Protein AF-A0A2J8SEE6-F1 (afdb_monomer_lite)

Radius of gyration: 43.08 Å; chains: 1; bounding box: 83×32×128 Å

Organism: Pongo abelii (NCBI:txid9601)

Sequence (94 aa):
LTIDPIRQEDAGEYQCEVSNPVSSNRSDPLKLTVKYDNTLGILIGVLVGNLLVAALVCFLLLRKAGRASDQSDFREQQPSASTPGHGPSDSSIS

Secondary structure (DSSP, 8-state):
---SS--GGG-EEE--EEE-SS-EEEPPPEEE-----THHHHHHHHHHHHHHHHHHHHHHHHHHHHHHHTTSSSSS------------------

InterPro domains:
  IPR007110 Immunoglobulin-like domain [PS50835] (1-33)
  IPR013151 Immunoglobulin-like beta-sandwich domain [PF00047] (1-26)
  IPR013783 Immunoglobulin-like fold [G3DSA:2.60.40.10] (1-39)
  IPR036179 Immunoglobulin-like domain superfamily [SSF48726] (1-35)
  IPR052598 Immunoglobulin superfamily CEA-related [PTHR44337] (1-36)

pLDDT: mean 79.49, std 22.77, range [33.44, 98.12]

Structure (mmCIF, N/CA/C/O backbone):
data_AF-A0A2J8SEE6-F1
#
_entry.id   AF-A0A2J8SEE6-F1
#
loop_
_atom_site.group_PDB
_atom_site.id
_atom_site.type_symbol
_atom_site.label_atom_id
_atom_site.label_alt_id
_atom_site.label_comp_id
_atom_site.label_asym_id
_atom_site.label_entity_id
_atom_site.label_seq_id
_atom_site.pdbx_PDB_ins_code
_atom_site.Cartn_x
_atom_site.Cartn_y
_atom_site.Cartn_z
_atom_site.occupancy
_atom_site.B_iso_or_equiv
_atom_site.auth_seq_id
_atom_site.auth_comp_id
_atom_site.auth_asym_id
_atom_site.auth_atom_id
_atom_site.pdbx_PDB_model_num
ATOM 1 N N . LEU A 1 1 ? 5.913 -9.372 -20.502 1.00 88.81 1 LEU A N 1
ATOM 2 C CA . LEU A 1 1 ? 6.107 -9.748 -19.087 1.00 88.81 1 LEU A CA 1
ATOM 3 C C . LEU A 1 1 ? 4.756 -10.176 -18.544 1.00 88.81 1 LEU A C 1
ATOM 5 O O . LEU A 1 1 ? 3.810 -9.417 -18.704 1.00 88.81 1 LEU A O 1
ATOM 9 N N . THR A 1 2 ? 4.679 -11.363 -17.952 1.00 93.44 2 THR A N 1
ATOM 10 C CA . THR A 1 2 ? 3.482 -11.863 -17.266 1.00 93.44 2 THR A CA 1
ATOM 11 C C . THR A 1 2 ? 3.942 -12.377 -15.911 1.00 93.44 2 THR A C 1
ATOM 13 O O . THR A 1 2 ? 4.870 -13.182 -15.868 1.00 93.44 2 THR A O 1
ATOM 16 N N . ILE A 1 3 ? 3.352 -11.873 -14.829 1.00 93.81 3 ILE A N 1
ATOM 17 C CA . ILE A 1 3 ? 3.688 -12.254 -13.454 1.00 93.81 3 ILE A CA 1
ATOM 18 C C . ILE A 1 3 ? 2.466 -12.961 -12.881 1.00 93.81 3 ILE A C 1
ATOM 20 O O . ILE A 1 3 ? 1.407 -12.347 -12.760 1.00 93.81 3 ILE A O 1
ATOM 24 N N . ASP A 1 4 ? 2.613 -14.249 -12.582 1.00 94.38 4 ASP A N 1
ATOM 25 C CA . ASP A 1 4 ? 1.570 -15.068 -11.971 1.00 94.38 4 ASP A CA 1
ATOM 26 C C . ASP A 1 4 ? 2.225 -16.167 -11.109 1.00 94.38 4 ASP A C 1
ATOM 28 O O . ASP A 1 4 ? 2.961 -16.996 -11.659 1.00 94.38 4 ASP A O 1
ATOM 32 N N . PRO A 1 5 ? 2.035 -16.170 -9.773 1.00 93.19 5 PRO A N 1
ATOM 33 C CA . PRO A 1 5 ? 1.191 -15.265 -8.977 1.00 93.19 5 PRO A CA 1
ATOM 34 C C . PRO A 1 5 ? 1.855 -13.911 -8.657 1.00 93.19 5 PRO A C 1
ATOM 36 O O . PRO A 1 5 ? 3.068 -13.840 -8.478 1.00 93.19 5 PRO A O 1
ATOM 39 N N . ILE A 1 6 ? 1.047 -12.852 -8.508 1.00 93.25 6 ILE A N 1
ATOM 40 C CA . ILE A 1 6 ? 1.499 -11.521 -8.050 1.00 93.25 6 ILE A CA 1
ATOM 41 C C . ILE A 1 6 ? 1.780 -11.538 -6.542 1.00 93.25 6 ILE A C 1
ATOM 43 O O . ILE A 1 6 ? 0.953 -11.994 -5.747 1.00 93.25 6 ILE A O 1
ATOM 47 N N . ARG A 1 7 ? 2.918 -10.972 -6.139 1.00 94.12 7 ARG A N 1
ATOM 48 C CA . ARG A 1 7 ? 3.359 -10.806 -4.750 1.00 94.12 7 ARG A CA 1
ATOM 49 C C . ARG A 1 7 ? 3.667 -9.337 -4.446 1.00 94.12 7 ARG A C 1
ATOM 51 O O . ARG A 1 7 ? 3.767 -8.5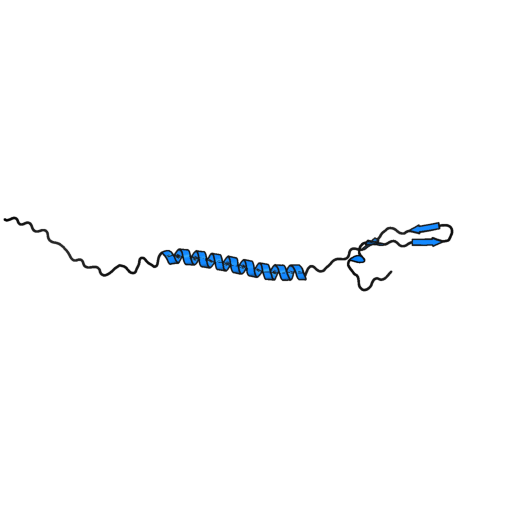08 -5.343 1.00 94.12 7 ARG A O 1
ATOM 58 N N . GLN A 1 8 ? 3.786 -8.978 -3.166 1.00 93.12 8 GLN A N 1
ATOM 59 C CA . GLN A 1 8 ? 3.960 -7.572 -2.771 1.00 93.12 8 GLN A CA 1
ATOM 60 C C . GLN A 1 8 ? 5.312 -7.003 -3.239 1.00 93.12 8 GLN A C 1
ATOM 62 O O . GLN A 1 8 ? 5.400 -5.831 -3.594 1.00 93.12 8 GLN A O 1
ATOM 67 N N . GLU A 1 9 ? 6.336 -7.852 -3.291 1.00 95.00 9 GLU A N 1
ATOM 68 C CA . GLU A 1 9 ? 7.667 -7.556 -3.826 1.00 95.00 9 GLU A CA 1
ATOM 69 C C . GLU A 1 9 ? 7.689 -7.248 -5.329 1.00 95.00 9 GLU A C 1
ATOM 71 O O . GLU A 1 9 ? 8.659 -6.662 -5.800 1.00 95.00 9 GLU A O 1
ATOM 76 N N . ASP A 1 10 ? 6.626 -7.577 -6.070 1.00 95.31 10 ASP A N 1
ATOM 77 C CA . ASP A 1 10 ? 6.527 -7.237 -7.492 1.00 95.31 10 ASP A CA 1
ATOM 78 C C . ASP A 1 10 ? 6.145 -5.764 -7.709 1.00 95.31 10 ASP A C 1
ATOM 80 O O . ASP A 1 10 ? 6.201 -5.272 -8.838 1.00 95.31 10 ASP A O 1
ATOM 84 N N . ALA A 1 11 ? 5.746 -5.038 -6.657 1.00 96.44 11 ALA A N 1
ATOM 85 C CA . ALA A 1 11 ? 5.422 -3.620 -6.747 1.00 96.44 11 ALA A CA 1
ATOM 86 C C . ALA A 1 11 ? 6.668 -2.787 -7.096 1.00 96.44 11 ALA A C 1
ATOM 88 O O . ALA A 1 11 ? 7.700 -2.870 -6.432 1.00 96.44 11 ALA A O 1
ATOM 89 N N . GLY A 1 12 ? 6.562 -1.935 -8.114 1.00 96.44 12 GLY A N 1
ATOM 90 C CA . GLY A 1 12 ? 7.698 -1.150 -8.592 1.00 96.44 12 GLY A CA 1
ATOM 91 C C . GLY A 1 12 ? 7.469 -0.513 -9.957 1.00 96.44 12 GLY A C 1
ATOM 92 O O . GLY A 1 12 ? 6.370 -0.571 -10.506 1.00 96.44 12 GLY A O 1
ATOM 93 N N . GLU A 1 13 ? 8.516 0.109 -10.496 1.00 97.19 13 GLU A N 1
ATOM 94 C CA . GLU A 1 13 ? 8.514 0.706 -11.834 1.00 97.19 13 GLU A CA 1
ATOM 95 C C . GLU A 1 13 ? 9.032 -0.299 -12.867 1.00 97.19 13 GLU A C 1
ATOM 97 O O . GLU A 1 13 ? 10.117 -0.861 -12.717 1.00 97.19 13 GLU A O 1
ATOM 102 N N . TYR A 1 14 ? 8.274 -0.488 -13.941 1.00 96.56 14 TYR A N 1
ATOM 103 C CA . TYR A 1 14 ? 8.603 -1.380 -15.045 1.00 96.56 14 TYR A CA 1
ATOM 104 C C . TYR A 1 14 ? 8.788 -0.580 -16.322 1.00 96.56 14 TYR A C 1
ATOM 106 O O . TYR A 1 14 ? 8.018 0.329 -16.616 1.00 96.56 14 TYR A O 1
ATOM 114 N N . GLN A 1 15 ? 9.804 -0.936 -17.099 1.00 97.44 15 GLN A N 1
ATOM 115 C CA . GLN A 1 15 ? 10.127 -0.262 -18.352 1.00 97.44 15 GLN A CA 1
ATOM 116 C C . GLN A 1 15 ? 10.482 -1.313 -19.393 1.00 97.44 15 GLN A C 1
ATOM 118 O O . GLN A 1 15 ? 11.125 -2.316 -19.077 1.00 97.44 15 GLN A O 1
ATOM 123 N N . CYS A 1 16 ? 10.084 -1.081 -20.637 1.00 96.69 16 CYS A N 1
ATOM 124 C CA . CYS A 1 16 ? 10.575 -1.869 -21.752 1.00 96.69 16 CYS A CA 1
ATOM 125 C C . CYS A 1 16 ? 11.861 -1.227 -22.275 1.00 96.69 16 CYS A C 1
ATOM 127 O O . CYS A 1 16 ? 11.882 -0.027 -22.532 1.00 96.69 16 CYS A O 1
ATOM 129 N N . GLU A 1 17 ? 12.914 -2.017 -22.469 1.00 97.19 17 GLU A N 1
ATOM 130 C CA . GLU A 1 17 ? 14.145 -1.573 -23.123 1.00 97.19 17 GLU A CA 1
ATOM 131 C C . GLU A 1 17 ? 14.359 -2.372 -24.407 1.00 97.19 17 GLU A C 1
ATOM 133 O O . GLU A 1 17 ? 14.257 -3.598 -24.413 1.00 97.19 17 GLU A O 1
ATOM 138 N N . VAL A 1 18 ? 14.668 -1.668 -25.491 1.00 97.50 18 VAL A N 1
ATOM 139 C CA . VAL A 1 18 ? 15.157 -2.257 -26.738 1.00 97.50 18 VAL A CA 1
ATOM 140 C C . VAL A 1 18 ? 16.603 -1.822 -26.929 1.00 97.50 18 VAL A C 1
ATOM 142 O O . VAL A 1 18 ? 16.910 -0.639 -26.791 1.00 97.50 18 VAL A O 1
ATOM 145 N N . SER A 1 19 ? 17.506 -2.753 -27.233 1.00 97.94 19 SER A N 1
ATOM 146 C CA . SER A 1 19 ? 18.913 -2.429 -27.480 1.00 97.94 19 SER A CA 1
ATOM 147 C C . SER A 1 19 ? 19.463 -3.109 -28.728 1.00 97.94 19 SER A C 1
ATOM 149 O O . SER A 1 19 ? 19.037 -4.194 -29.127 1.00 97.94 19 SER A O 1
ATOM 151 N N . ASN A 1 20 ? 20.419 -2.433 -29.355 1.00 96.44 20 ASN A N 1
ATOM 152 C CA . ASN A 1 20 ? 21.310 -2.956 -30.377 1.00 96.44 20 ASN A CA 1
ATOM 153 C C . ASN A 1 20 ? 22.766 -2.571 -30.002 1.00 96.44 20 ASN A C 1
ATOM 155 O O . ASN A 1 20 ? 22.974 -1.846 -29.027 1.00 96.44 20 ASN A O 1
ATOM 159 N N . PRO A 1 21 ? 23.797 -3.018 -30.745 1.00 97.56 21 PRO A N 1
ATOM 160 C CA . PRO A 1 21 ? 25.194 -2.719 -30.404 1.00 97.56 21 PRO A CA 1
ATOM 161 C C . PRO A 1 21 ? 25.580 -1.228 -30.394 1.00 97.56 21 PRO A C 1
ATOM 163 O O . PRO A 1 21 ? 26.636 -0.882 -29.875 1.00 97.56 21 PRO A O 1
ATOM 166 N N . VAL A 1 22 ? 24.767 -0.357 -30.998 1.00 97.56 22 VAL A N 1
ATOM 167 C CA . VAL A 1 22 ? 25.039 1.080 -31.160 1.00 97.56 22 VAL A CA 1
ATOM 168 C C . VAL A 1 22 ? 24.219 1.923 -30.178 1.00 97.56 22 VAL A C 1
ATOM 170 O O . VAL A 1 22 ? 24.675 2.983 -29.755 1.00 97.56 22 VAL A O 1
ATOM 173 N N . SER A 1 23 ? 23.015 1.487 -29.808 1.00 97.38 23 SER A N 1
ATOM 174 C CA . SER A 1 23 ? 22.088 2.254 -28.980 1.00 97.38 23 SER A CA 1
ATOM 175 C C . SER A 1 23 ? 21.103 1.378 -28.209 1.00 97.38 23 SER A C 1
ATOM 177 O O . SER A 1 23 ? 20.785 0.252 -28.594 1.00 97.38 23 SER A O 1
ATOM 179 N N . SER A 1 24 ? 20.557 1.939 -27.131 1.00 97.81 24 SER A N 1
ATOM 180 C CA . SER A 1 24 ? 19.344 1.434 -26.498 1.00 97.81 24 SER A CA 1
ATOM 181 C C . SER A 1 24 ? 18.320 2.545 -26.316 1.00 97.81 24 SER A C 1
ATOM 183 O O . SER A 1 24 ? 18.656 3.731 -26.284 1.00 97.81 24 SER A O 1
ATOM 185 N N . ASN A 1 25 ? 17.051 2.155 -26.261 1.00 97.94 25 ASN A N 1
ATOM 186 C CA . ASN A 1 25 ? 15.935 3.048 -26.004 1.00 97.94 25 ASN A CA 1
ATOM 187 C C . ASN A 1 25 ? 14.978 2.400 -24.999 1.00 97.94 25 ASN A C 1
ATOM 189 O O . ASN A 1 25 ? 14.742 1.190 -25.051 1.00 97.94 25 ASN A O 1
ATOM 193 N N . ARG A 1 26 ? 14.436 3.207 -24.087 1.00 97.88 26 ARG A N 1
ATOM 194 C CA . ARG A 1 26 ? 13.523 2.783 -23.024 1.00 97.88 26 ARG A CA 1
ATOM 195 C C . ARG A 1 26 ? 12.162 3.436 -23.209 1.00 97.88 26 ARG A C 1
ATOM 197 O O . ARG A 1 26 ? 12.077 4.587 -23.622 1.00 97.88 26 ARG A O 1
ATOM 204 N N . SER A 1 27 ? 11.107 2.692 -22.901 1.00 97.62 27 SER A N 1
ATOM 205 C CA . SER A 1 27 ? 9.755 3.237 -22.813 1.00 97.62 27 SER A CA 1
ATOM 206 C C . SER A 1 27 ? 9.595 4.127 -21.583 1.00 97.62 27 SER A C 1
ATOM 208 O O . SER A 1 27 ? 10.414 4.082 -20.663 1.00 97.62 27 SER A O 1
ATOM 210 N N . ASP A 1 28 ? 8.475 4.845 -21.524 1.00 97.75 28 ASP A N 1
ATOM 211 C CA . ASP A 1 28 ? 8.027 5.464 -20.281 1.00 97.75 28 ASP A CA 1
ATOM 212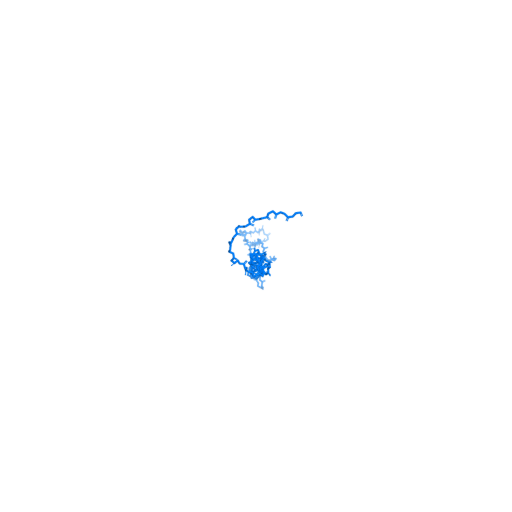 C C . ASP A 1 28 ? 7.831 4.406 -19.175 1.00 97.75 28 ASP A C 1
ATOM 214 O O . ASP A 1 28 ? 7.469 3.255 -19.476 1.00 97.75 28 ASP A O 1
ATOM 218 N N . PRO A 1 29 ? 8.072 4.773 -17.904 1.00 96.62 29 PRO A N 1
ATOM 219 C CA . PRO A 1 29 ? 7.900 3.871 -16.779 1.00 96.62 29 PRO A CA 1
ATOM 220 C C . PRO A 1 29 ? 6.432 3.613 -16.436 1.00 96.62 29 PRO A C 1
ATOM 222 O O . PRO A 1 29 ? 5.592 4.514 -16.436 1.00 96.62 29 PRO A O 1
ATOM 225 N N . LEU A 1 30 ? 6.141 2.353 -16.108 1.00 95.94 30 LEU A N 1
ATOM 226 C CA . LEU A 1 30 ? 4.857 1.874 -15.617 1.00 95.94 30 LEU A CA 1
ATOM 227 C C . LEU A 1 30 ? 4.970 1.473 -14.146 1.00 95.94 30 LEU A C 1
ATOM 229 O O . LEU A 1 30 ? 5.640 0.495 -13.807 1.00 95.94 30 LEU A O 1
ATOM 233 N N . LYS A 1 31 ? 4.213 2.155 -13.290 1.00 96.75 31 LYS A N 1
ATOM 234 C CA . LYS A 1 31 ? 4.136 1.838 -11.866 1.00 96.75 31 LYS A CA 1
ATOM 235 C C . LYS A 1 31 ? 3.151 0.708 -11.580 1.00 96.75 31 LYS A C 1
ATOM 237 O O . LYS A 1 31 ? 1.935 0.903 -11.638 1.00 96.75 31 LYS A O 1
ATOM 242 N N . LEU A 1 32 ? 3.659 -0.450 -11.174 1.00 95.38 32 LEU A N 1
ATOM 243 C CA . LEU A 1 32 ? 2.855 -1.553 -10.659 1.00 95.38 32 LEU A CA 1
ATOM 244 C C . LEU A 1 32 ? 2.618 -1.371 -9.153 1.00 95.38 32 LEU A C 1
ATOM 246 O O . LEU A 1 32 ? 3.557 -1.345 -8.361 1.00 95.38 32 LEU A O 1
ATOM 250 N N . THR A 1 33 ? 1.351 -1.251 -8.750 1.00 94.94 33 THR A N 1
ATOM 251 C CA . THR A 1 33 ? 0.943 -1.198 -7.336 1.00 94.94 33 THR A CA 1
ATOM 252 C C . THR A 1 33 ? 0.172 -2.457 -6.974 1.00 94.94 33 THR A C 1
ATOM 254 O O . THR A 1 33 ? -0.880 -2.724 -7.553 1.00 94.94 33 THR A O 1
ATOM 257 N N . VAL A 1 34 ? 0.657 -3.192 -5.976 1.00 93.50 34 VAL A N 1
ATOM 258 C CA . VAL A 1 34 ? -0.004 -4.393 -5.455 1.00 93.50 34 VAL A CA 1
ATOM 259 C C . VAL A 1 34 ? -0.832 -4.009 -4.229 1.00 93.50 34 VAL A C 1
ATOM 261 O O . VAL A 1 34 ? -0.314 -3.410 -3.287 1.00 93.50 34 VAL A O 1
ATOM 264 N N . LYS A 1 35 ? -2.134 -4.311 -4.250 1.00 89.62 35 LYS A N 1
ATOM 265 C CA . LYS A 1 35 ? -3.067 -4.030 -3.146 1.00 89.62 35 LYS A CA 1
ATOM 266 C C . LYS A 1 35 ? -3.443 -5.329 -2.446 1.00 89.62 35 LYS A C 1
ATOM 268 O O . LYS A 1 35 ? -3.685 -6.329 -3.112 1.00 89.62 35 LYS A O 1
ATOM 273 N N . TYR A 1 36 ? -3.505 -5.285 -1.119 1.00 83.75 36 TYR A N 1
ATOM 274 C CA . TYR A 1 36 ? -4.021 -6.387 -0.315 1.00 83.75 36 TYR A CA 1
ATOM 275 C C . TYR A 1 36 ? -5.495 -6.153 0.010 1.00 83.75 36 TYR A C 1
ATOM 277 O O . TYR A 1 36 ? -5.911 -5.014 0.245 1.00 83.75 36 TYR A O 1
ATOM 285 N N . ASP A 1 37 ? -6.270 -7.230 0.061 1.00 82.69 37 ASP A N 1
ATOM 286 C CA . ASP A 1 37 ? -7.660 -7.159 0.487 1.00 82.69 37 ASP A CA 1
ATOM 287 C C . ASP A 1 37 ? -7.731 -6.995 2.008 1.00 82.69 37 ASP A C 1
ATOM 289 O O . ASP A 1 37 ? -7.415 -7.897 2.785 1.00 82.69 37 ASP A O 1
ATOM 293 N N . ASN A 1 38 ? -8.197 -5.827 2.450 1.00 81.44 38 ASN A N 1
ATOM 294 C CA . ASN A 1 38 ? -8.351 -5.500 3.872 1.00 81.44 38 ASN A CA 1
ATOM 295 C C . ASN A 1 38 ? -9.579 -6.161 4.522 1.00 81.44 38 ASN A C 1
ATOM 297 O O . ASN A 1 38 ? -9.925 -5.850 5.664 1.00 81.44 38 ASN A O 1
ATOM 301 N N . THR A 1 39 ? -10.241 -7.079 3.820 1.00 88.56 39 THR A N 1
ATOM 302 C CA . THR A 1 39 ? -11.435 -7.800 4.277 1.00 88.56 39 THR A CA 1
ATOM 303 C C . THR A 1 39 ? -11.204 -8.481 5.627 1.00 88.56 39 THR A C 1
ATOM 305 O O . THR A 1 39 ? -12.081 -8.457 6.490 1.00 88.56 39 THR A O 1
ATOM 308 N N . LEU A 1 40 ? -9.994 -9.004 5.861 1.00 86.56 40 LEU A N 1
ATOM 309 C CA . LEU A 1 40 ? -9.626 -9.621 7.136 1.00 86.56 40 LEU A CA 1
ATOM 310 C C . LEU A 1 40 ? -9.586 -8.600 8.286 1.00 86.56 40 LEU A C 1
ATOM 312 O O . LEU A 1 40 ? -10.116 -8.863 9.363 1.00 86.56 40 LEU A O 1
ATOM 316 N N . GLY A 1 41 ? -9.013 -7.416 8.053 1.00 87.62 41 GLY A N 1
ATOM 317 C CA . GLY A 1 41 ? -8.949 -6.347 9.053 1.00 87.62 41 GLY A CA 1
ATOM 318 C C . GLY A 1 41 ? -10.332 -5.812 9.426 1.00 87.62 41 GLY A C 1
ATOM 319 O O . GLY A 1 41 ? -10.614 -5.599 10.604 1.00 87.62 41 GLY A O 1
ATOM 320 N N . ILE A 1 42 ? -11.220 -5.664 8.438 1.00 93.19 42 ILE A N 1
ATOM 321 C CA . ILE A 1 42 ? -12.609 -5.241 8.666 1.00 93.19 42 ILE A CA 1
ATOM 322 C C . ILE A 1 42 ? -13.361 -6.295 9.483 1.00 93.19 42 ILE A C 1
ATOM 324 O O . ILE A 1 42 ? -14.000 -5.947 10.471 1.00 93.19 42 ILE A O 1
ATOM 328 N N . LEU A 1 43 ? -13.257 -7.576 9.122 1.00 94.06 43 LEU A N 1
ATOM 329 C CA . LEU A 1 43 ? -13.937 -8.659 9.836 1.00 94.06 43 LEU A CA 1
ATOM 330 C C . LEU A 1 43 ? -13.515 -8.731 11.311 1.00 94.06 43 LEU A C 1
ATOM 332 O O . LEU A 1 43 ? -14.365 -8.807 12.198 1.00 94.06 43 LEU A O 1
ATOM 336 N N . ILE A 1 44 ? -12.207 -8.654 11.573 1.00 95.31 44 ILE A N 1
ATOM 337 C CA . ILE A 1 44 ? -11.664 -8.645 12.937 1.00 95.31 44 ILE A CA 1
ATOM 338 C C . ILE A 1 44 ? -12.144 -7.400 13.689 1.00 95.31 44 ILE A C 1
ATOM 340 O O . ILE A 1 44 ? -12.603 -7.503 14.827 1.00 95.31 44 ILE A O 1
ATOM 344 N N . GLY A 1 45 ? -12.088 -6.231 13.045 1.00 95.38 45 GLY A N 1
ATOM 345 C CA . GLY A 1 45 ? -12.544 -4.973 13.630 1.00 95.38 45 GLY A CA 1
ATOM 346 C C . GLY A 1 45 ? -14.025 -4.999 14.006 1.00 95.38 45 GLY A C 1
ATOM 347 O O . GLY A 1 45 ? -14.387 -4.547 15.089 1.00 95.38 45 GLY A O 1
ATOM 348 N N . VAL A 1 46 ? -14.875 -5.584 13.161 1.00 96.88 46 VAL A N 1
ATOM 349 C CA . VAL A 1 46 ? -16.310 -5.746 13.435 1.00 96.88 46 VAL A CA 1
ATOM 350 C C . VAL A 1 46 ? -16.542 -6.690 14.613 1.00 96.88 46 VAL A C 1
ATOM 352 O O . VAL A 1 46 ? -17.334 -6.365 15.496 1.00 96.88 46 VAL A O 1
ATOM 355 N N . LEU A 1 47 ? -15.839 -7.824 14.667 1.00 97.38 47 LEU A N 1
ATOM 356 C CA . LEU A 1 47 ? -15.987 -8.798 15.750 1.00 97.38 47 LEU A CA 1
ATOM 357 C C . LEU A 1 47 ? -15.592 -8.199 17.109 1.00 97.38 47 LEU A C 1
ATOM 359 O O . LEU A 1 47 ? -16.356 -8.266 18.073 1.00 97.38 47 LEU A O 1
ATOM 363 N N . VAL A 1 48 ? -14.419 -7.564 17.174 1.00 98.00 48 VAL A N 1
ATOM 364 C CA . VAL A 1 48 ? -13.914 -6.926 18.399 1.00 98.00 48 VAL A CA 1
ATOM 365 C C . VAL A 1 48 ? -14.763 -5.711 18.766 1.00 98.00 48 VAL A C 1
ATOM 367 O O . VAL A 1 48 ? -15.140 -5.545 19.925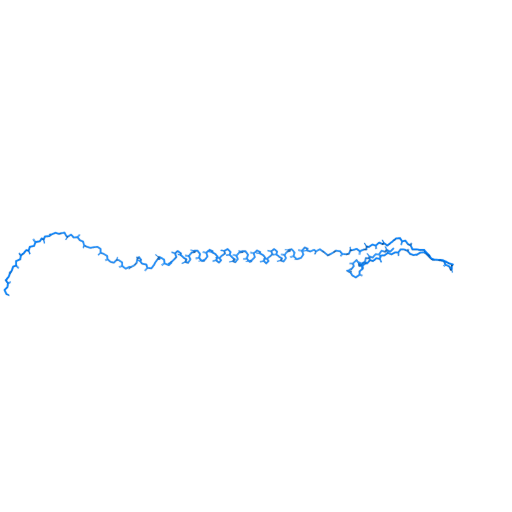 1.00 98.00 48 VAL A O 1
ATOM 370 N N . GLY A 1 49 ? -15.110 -4.878 17.784 1.00 97.62 49 GLY A N 1
ATOM 371 C CA . GLY A 1 49 ? -15.943 -3.698 17.988 1.00 97.62 49 GLY A CA 1
ATOM 372 C C . GLY A 1 49 ? -17.315 -4.053 18.555 1.00 97.62 49 GLY A C 1
ATOM 373 O O . GLY A 1 49 ? -17.760 -3.423 19.511 1.00 97.62 49 GLY A O 1
ATOM 374 N N . ASN A 1 50 ? -17.959 -5.101 18.036 1.00 97.44 50 ASN A N 1
ATOM 375 C CA . ASN A 1 50 ? -19.245 -5.564 18.550 1.00 97.44 50 ASN A CA 1
ATOM 376 C C . ASN A 1 50 ? -19.147 -6.037 20.009 1.00 97.44 50 ASN A C 1
ATOM 378 O O . ASN A 1 50 ? -19.965 -5.628 20.834 1.00 97.44 50 ASN A O 1
ATOM 382 N N . LEU A 1 51 ? -18.114 -6.817 20.346 1.00 98.00 51 LEU A N 1
ATOM 383 C CA . LEU A 1 51 ? -17.887 -7.287 21.715 1.00 98.00 51 LEU A CA 1
ATOM 384 C C . LEU A 1 51 ? -17.679 -6.120 22.693 1.00 98.00 51 LEU A C 1
ATOM 386 O O . LEU A 1 51 ? -18.260 -6.109 23.779 1.00 98.00 51 LEU A O 1
ATOM 390 N N . LEU A 1 52 ? -16.895 -5.113 22.296 1.00 98.12 52 LEU A N 1
ATOM 391 C CA . LEU A 1 52 ? -16.665 -3.914 23.104 1.00 98.12 52 LEU A CA 1
ATOM 392 C C . LEU A 1 52 ? -17.952 -3.108 23.301 1.00 98.12 52 LEU A C 1
ATOM 394 O O . LEU A 1 52 ? -18.255 -2.705 24.423 1.00 98.12 52 LEU A O 1
ATOM 398 N N . VAL A 1 53 ? -18.740 -2.907 22.242 1.00 97.94 53 VAL A N 1
ATOM 399 C CA . VAL A 1 53 ? -20.023 -2.193 22.327 1.00 97.94 53 VAL A CA 1
ATOM 400 C C . VAL A 1 53 ? -20.999 -2.937 23.239 1.00 97.94 53 VAL A C 1
ATOM 402 O O . VAL A 1 53 ? -21.597 -2.317 24.118 1.00 97.94 53 VAL A O 1
ATOM 405 N N . ALA A 1 54 ? -21.126 -4.257 23.095 1.00 97.50 54 ALA A N 1
ATOM 406 C CA . ALA A 1 54 ? -21.987 -5.071 23.948 1.00 97.50 54 ALA A CA 1
ATOM 407 C C . ALA A 1 54 ? -21.569 -4.993 25.427 1.00 97.50 54 ALA A C 1
ATOM 409 O O . ALA A 1 54 ? -22.418 -4.807 26.301 1.00 97.50 54 ALA A O 1
ATOM 410 N N . ALA A 1 55 ? -20.264 -5.062 25.710 1.00 97.19 55 ALA A N 1
ATOM 411 C CA . ALA A 1 55 ? -19.731 -4.927 27.062 1.00 97.19 55 ALA A CA 1
ATOM 412 C C . ALA A 1 55 ? -20.017 -3.540 27.662 1.00 97.19 55 ALA A C 1
ATOM 414 O O . ALA A 1 55 ? -20.461 -3.448 28.808 1.00 97.19 55 ALA A O 1
ATOM 415 N N . LEU A 1 56 ? -19.825 -2.466 26.888 1.00 97.06 56 LEU A N 1
ATOM 416 C CA . LEU A 1 56 ? -20.125 -1.098 27.318 1.00 97.06 56 LEU A CA 1
ATOM 417 C C . LEU A 1 56 ? -21.614 -0.917 27.622 1.00 97.06 56 LEU A C 1
ATOM 419 O O . LEU A 1 56 ? -21.963 -0.379 28.672 1.00 97.06 56 LEU A O 1
ATOM 423 N N . VAL A 1 57 ? -22.495 -1.401 26.744 1.00 96.88 57 VAL A N 1
ATOM 424 C CA . VAL A 1 57 ? -23.947 -1.343 26.957 1.00 96.88 57 VAL A CA 1
ATOM 425 C C . VAL A 1 57 ? -24.330 -2.113 28.219 1.00 96.88 57 VAL A C 1
ATOM 427 O O . VAL A 1 57 ? -25.008 -1.560 29.083 1.00 96.88 57 VAL A O 1
ATOM 430 N N . CYS A 1 58 ? -23.848 -3.347 28.377 1.00 96.00 58 CYS A N 1
ATOM 431 C CA . CYS A 1 58 ? -24.109 -4.164 29.561 1.00 96.00 58 CYS A CA 1
ATOM 432 C C . CYS A 1 58 ? -23.652 -3.461 30.849 1.00 96.00 58 CYS A C 1
ATOM 434 O O . CYS A 1 58 ? -24.420 -3.319 31.798 1.00 96.00 58 CYS A O 1
ATOM 436 N N . PHE A 1 59 ? -22.431 -2.928 30.859 1.00 95.31 59 PHE A N 1
ATOM 437 C CA . PHE A 1 59 ? -21.882 -2.205 32.001 1.00 95.31 59 PHE A CA 1
ATOM 438 C C . PHE A 1 59 ? -22.703 -0.965 32.377 1.00 95.31 59 PHE A C 1
ATOM 440 O O . PHE A 1 59 ? -22.952 -0.713 33.559 1.00 95.31 59 PHE A O 1
ATOM 447 N N . LEU A 1 60 ? -23.159 -0.196 31.385 1.00 94.06 60 LEU A N 1
ATOM 448 C CA . LEU A 1 60 ? -24.015 0.968 31.612 1.00 94.06 60 LEU A CA 1
ATOM 449 C C . LEU A 1 60 ? -25.389 0.568 32.167 1.00 94.06 60 LEU A C 1
ATOM 451 O O . LEU A 1 60 ? -25.901 1.246 33.060 1.00 94.06 60 LEU A O 1
ATOM 455 N N . LEU A 1 61 ? -25.963 -0.542 31.694 1.00 91.25 61 LEU A N 1
ATOM 456 C CA . LEU A 1 61 ? -27.224 -1.076 32.213 1.00 91.25 61 LEU A CA 1
ATOM 457 C C . LEU A 1 61 ? -27.085 -1.548 33.664 1.00 91.25 61 LEU A C 1
ATOM 459 O O . LEU A 1 61 ? -27.918 -1.193 34.498 1.00 91.25 61 LEU A O 1
ATOM 463 N N . LEU A 1 62 ? -26.006 -2.263 33.990 1.00 87.56 62 LEU A N 1
ATOM 464 C CA . LEU A 1 62 ? -25.726 -2.716 35.354 1.00 87.56 62 LEU A CA 1
ATOM 465 C C . LEU A 1 62 ? -25.498 -1.540 36.309 1.00 87.56 62 LEU A C 1
ATOM 467 O O . LEU A 1 62 ? -26.060 -1.516 37.401 1.00 87.56 62 LEU A O 1
ATOM 471 N N . ARG A 1 63 ? -24.750 -0.511 35.888 1.00 89.44 63 ARG A N 1
ATOM 472 C CA . ARG A 1 63 ? -24.588 0.721 36.678 1.00 89.44 63 ARG A CA 1
ATOM 473 C C . ARG A 1 63 ? -25.913 1.441 36.910 1.00 89.44 63 ARG A C 1
ATOM 475 O O . ARG A 1 63 ? -26.133 1.964 37.998 1.00 89.44 63 ARG A O 1
ATOM 482 N N . LYS A 1 64 ? -26.793 1.484 35.906 1.00 83.50 64 LYS A N 1
ATOM 483 C CA . LYS A 1 64 ? -28.107 2.129 36.023 1.00 83.50 64 LYS A CA 1
ATOM 484 C C . LYS A 1 64 ? -29.035 1.360 36.968 1.00 83.50 64 LYS A C 1
ATOM 486 O O . LYS A 1 64 ? -29.707 1.988 37.778 1.00 83.50 64 LYS A O 1
ATOM 491 N N . ALA A 1 65 ? -29.036 0.029 36.900 1.00 76.00 65 ALA A N 1
ATOM 492 C CA . ALA A 1 65 ? -29.835 -0.826 37.776 1.00 76.00 65 ALA A CA 1
ATOM 493 C C . ALA A 1 65 ? -29.318 -0.833 39.227 1.00 76.00 65 ALA A C 1
ATOM 495 O O . ALA A 1 65 ? -30.112 -0.715 40.156 1.00 76.00 65 ALA A O 1
ATOM 496 N N . GLY A 1 66 ? -27.997 -0.865 39.439 1.00 67.56 66 GLY A N 1
ATOM 497 C CA . GLY A 1 66 ? -27.398 -0.778 40.778 1.00 67.56 66 GLY A CA 1
ATOM 498 C C . GLY A 1 66 ? -27.694 0.549 41.482 1.00 67.56 66 GLY A C 1
ATOM 499 O O . GLY A 1 66 ? -27.892 0.582 42.690 1.00 67.56 66 GLY A O 1
ATOM 500 N N . ARG A 1 67 ? -27.836 1.638 40.717 1.00 58.72 67 ARG A N 1
ATOM 501 C CA . ARG A 1 67 ? -28.214 2.958 41.243 1.00 58.72 67 ARG A CA 1
ATOM 502 C C . ARG A 1 67 ? -29.700 3.076 41.620 1.00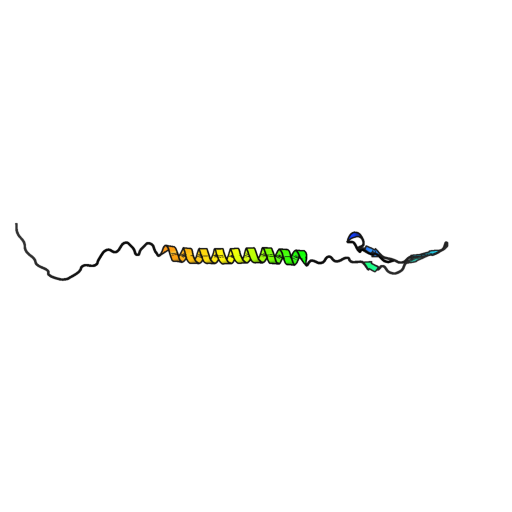 58.72 67 ARG A C 1
ATOM 504 O O . ARG A 1 67 ? -30.061 4.025 42.303 1.00 58.72 67 ARG A O 1
ATOM 511 N N . ALA A 1 68 ? -30.547 2.139 41.183 1.00 54.69 68 ALA A N 1
ATOM 512 C CA . ALA A 1 68 ? -31.945 2.019 41.609 1.00 54.69 68 ALA A CA 1
ATOM 513 C C . ALA A 1 68 ? -32.138 1.002 42.753 1.00 54.69 68 ALA A C 1
ATOM 515 O O . ALA A 1 68 ? -33.150 1.048 43.444 1.00 54.69 68 ALA A O 1
ATOM 516 N N . SER A 1 69 ? -31.173 0.101 42.968 1.00 53.28 69 SER A N 1
ATOM 517 C CA . SER A 1 69 ? -31.216 -0.916 44.027 1.00 53.28 69 SER A CA 1
ATOM 518 C C . SER A 1 69 ? -30.822 -0.387 45.410 1.00 53.28 69 SER A C 1
ATOM 520 O O . SER A 1 69 ? -31.189 -0.992 46.409 1.00 53.28 69 SER A O 1
ATOM 522 N N . ASP A 1 70 ? -30.117 0.742 45.497 1.00 53.91 70 ASP A N 1
ATOM 523 C CA . ASP A 1 70 ? -29.680 1.326 46.780 1.00 53.91 70 ASP A CA 1
ATOM 524 C C . ASP A 1 70 ? -30.856 1.888 47.619 1.00 53.91 70 ASP A C 1
ATOM 526 O O . ASP A 1 70 ? -30.696 2.265 48.774 1.00 53.91 70 ASP A O 1
ATOM 530 N N . GLN A 1 71 ? -32.070 1.934 47.048 1.00 51.31 71 GLN A N 1
ATOM 531 C CA . GLN A 1 71 ? -33.294 2.423 47.699 1.00 51.31 71 GLN A CA 1
ATOM 532 C C . GLN A 1 71 ? -34.262 1.297 48.119 1.00 51.31 71 GLN A C 1
ATOM 534 O O . GLN A 1 71 ? -35.416 1.567 48.446 1.00 51.31 71 GLN A O 1
ATOM 539 N N . SER A 1 72 ? -33.851 0.026 48.099 1.00 53.69 72 SER A N 1
ATOM 540 C CA . SER A 1 72 ? -34.720 -1.095 48.496 1.00 53.69 72 SER A CA 1
ATOM 541 C C . SER A 1 72 ? -34.370 -1.717 49.848 1.00 53.69 72 SER A C 1
ATOM 543 O O . SER A 1 72 ? -34.831 -2.818 50.118 1.00 53.69 72 SER A O 1
ATOM 545 N N . ASP A 1 73 ? -33.603 -1.023 50.694 1.00 40.72 73 ASP A N 1
ATOM 546 C CA . ASP A 1 73 ? -33.254 -1.500 52.047 1.00 40.72 73 ASP A CA 1
ATOM 547 C C . ASP A 1 73 ? -33.840 -0.628 53.181 1.00 40.72 73 ASP A C 1
ATOM 549 O O . ASP A 1 73 ? -33.577 -0.840 54.357 1.00 40.72 73 ASP A O 1
ATOM 553 N N . PHE A 1 74 ? -34.688 0.360 52.854 1.00 48.72 74 PHE A N 1
ATOM 554 C CA . PHE A 1 74 ? -35.359 1.210 53.859 1.00 48.72 74 PHE A CA 1
ATOM 555 C C . PHE A 1 74 ? -36.849 0.890 54.062 1.00 48.72 74 PHE A C 1
ATOM 557 O O . PHE A 1 74 ? -37.544 1.592 54.794 1.00 48.72 74 PHE A O 1
ATOM 564 N N . ARG A 1 75 ? -37.366 -0.167 53.418 1.00 44.97 75 ARG A N 1
ATOM 565 C CA . ARG A 1 75 ? -38.791 -0.548 53.468 1.00 44.97 75 ARG A CA 1
ATOM 566 C C . ARG A 1 75 ? -39.067 -1.847 54.234 1.00 44.97 75 ARG A C 1
ATOM 568 O O . ARG A 1 75 ? -40.092 -2.472 53.983 1.00 44.97 75 ARG A O 1
ATOM 575 N N . GLU A 1 76 ? -38.185 -2.234 55.156 1.00 43.03 76 GLU A N 1
ATOM 576 C CA . GLU A 1 76 ? -38.367 -3.408 56.035 1.00 43.03 76 GLU A CA 1
ATOM 577 C C . GLU A 1 76 ? -38.328 -3.074 57.545 1.00 43.03 76 GLU A C 1
ATOM 579 O O . GLU A 1 76 ? -38.483 -3.968 58.368 1.00 43.03 76 GLU A O 1
ATOM 584 N N . GLN A 1 77 ? -38.205 -1.799 57.953 1.00 41.19 77 GLN A N 1
ATOM 585 C CA . GLN A 1 77 ? -38.216 -1.411 59.380 1.00 41.19 77 GLN A CA 1
ATOM 586 C C . GLN A 1 77 ? -39.517 -0.770 59.895 1.00 41.19 77 GLN A C 1
ATOM 588 O O . GLN A 1 77 ? -39.508 -0.169 60.966 1.00 41.19 77 GLN A O 1
ATOM 593 N N . GLN A 1 78 ? -40.663 -0.922 59.221 1.00 37.69 78 GLN A N 1
ATOM 594 C CA . GLN A 1 78 ? -41.938 -0.460 59.796 1.00 37.69 78 GLN A CA 1
ATOM 595 C C . GLN A 1 78 ? -4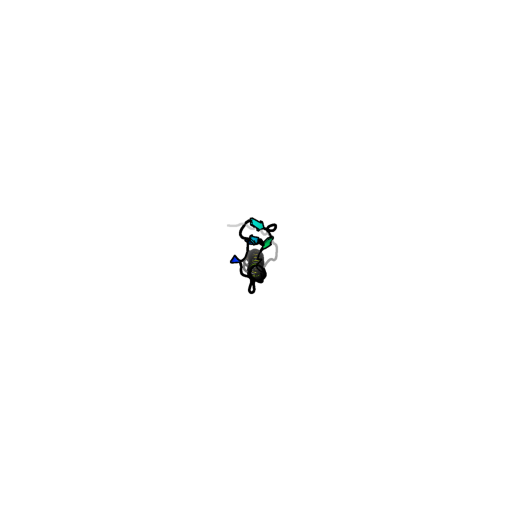2.813 -1.614 60.314 1.00 37.69 78 GLN A C 1
ATOM 597 O O . GLN A 1 78 ? -43.662 -2.114 59.573 1.00 37.69 78 GLN A O 1
ATOM 602 N N . PRO A 1 79 ? -42.712 -1.980 61.605 1.00 37.56 79 PRO A N 1
ATOM 603 C CA . PRO A 1 79 ? -43.811 -2.597 62.328 1.00 37.56 79 PRO A CA 1
ATOM 604 C C . PRO A 1 79 ? -44.840 -1.542 62.758 1.00 37.56 79 PRO A C 1
ATOM 606 O O . PRO A 1 79 ? -44.562 -0.655 63.559 1.00 37.56 79 PRO A O 1
ATOM 609 N N . SER A 1 80 ? -46.042 -1.712 62.211 1.00 35.12 80 SER A N 1
ATOM 610 C CA . SER A 1 80 ? -47.348 -1.538 62.857 1.00 35.12 80 SER A CA 1
ATOM 611 C C . SER A 1 80 ? -47.700 -0.191 63.498 1.00 35.12 80 SER A C 1
ATOM 613 O O . SER A 1 80 ? -47.313 0.146 64.612 1.00 35.12 80 SER A O 1
ATOM 615 N N . ALA A 1 81 ? -48.595 0.511 62.804 1.00 42.44 81 ALA A N 1
ATOM 616 C CA . ALA A 1 81 ? -49.399 1.601 63.328 1.00 42.44 81 ALA A CA 1
ATOM 617 C C . ALA A 1 81 ? -50.250 1.170 64.537 1.00 42.44 81 ALA A C 1
ATOM 619 O O . ALA A 1 81 ? -50.928 0.144 64.501 1.00 42.44 81 ALA A O 1
ATOM 620 N N . SER A 1 82 ? -50.318 2.035 65.547 1.00 33.44 82 SER A N 1
ATOM 621 C CA . SER A 1 82 ? -51.475 2.125 66.436 1.00 33.44 82 SER A CA 1
ATOM 622 C C . SER A 1 82 ? -51.673 3.575 66.877 1.00 33.44 82 SER A C 1
ATOM 624 O O . SER A 1 82 ? -50.854 4.141 67.598 1.00 33.44 82 SER A O 1
ATOM 626 N N . THR A 1 83 ? -52.783 4.175 66.461 1.00 40.09 83 THR A N 1
ATOM 627 C CA . THR A 1 83 ? -53.420 5.296 67.162 1.00 40.09 83 THR A CA 1
ATOM 628 C C . THR A 1 83 ? -54.911 4.986 67.192 1.00 40.09 83 THR A C 1
ATOM 630 O O . THR A 1 83 ? -55.467 4.561 66.180 1.00 40.09 83 THR A O 1
ATOM 633 N N . PRO A 1 84 ? -55.539 5.084 68.366 1.00 39.72 84 PRO A N 1
ATOM 634 C CA . PRO A 1 84 ? -56.485 6.178 68.606 1.00 39.72 84 PRO A CA 1
ATOM 635 C C . PRO A 1 84 ? -56.228 6.764 70.010 1.00 39.72 84 PRO A C 1
ATOM 637 O O . PRO A 1 84 ? -56.028 6.033 70.966 1.00 39.72 84 PRO A O 1
ATOM 640 N N . GLY A 1 85 ? -56.063 8.068 70.203 1.00 38.78 85 GLY A N 1
ATOM 641 C CA . GLY A 1 85 ? -57.137 9.050 70.119 1.00 38.78 85 GLY A CA 1
ATOM 642 C C . GLY A 1 85 ? -57.506 9.549 71.528 1.00 38.78 85 GLY A C 1
ATOM 643 O O . GLY A 1 85 ? -58.229 8.874 72.238 1.00 38.78 85 GLY A O 1
ATOM 644 N N . HIS A 1 86 ? -57.012 10.747 71.858 1.00 42.19 86 HIS A N 1
ATOM 645 C CA . HIS A 1 86 ? -57.617 11.813 72.681 1.00 42.19 86 HIS A CA 1
ATOM 646 C C . HIS A 1 86 ? -57.969 11.623 74.179 1.00 42.19 86 HIS A C 1
ATOM 648 O O . HIS A 1 86 ? -58.796 10.799 74.552 1.00 42.19 86 HIS A O 1
ATOM 654 N N . GLY A 1 87 ? -57.463 12.560 75.000 1.00 36.66 87 GLY A N 1
ATOM 655 C CA . GLY A 1 87 ? -58.025 12.966 76.298 1.00 36.66 87 GLY A CA 1
ATOM 656 C C . GLY A 1 87 ? -56.998 13.661 77.212 1.00 36.66 87 GLY A C 1
ATOM 657 O O . GLY A 1 87 ? -56.055 12.995 77.633 1.00 36.66 87 GLY A O 1
ATOM 658 N N . PRO A 1 88 ? -57.131 14.967 77.533 1.00 60.50 88 PRO A N 1
ATOM 659 C CA . PRO A 1 88 ? -56.328 15.622 78.562 1.00 60.50 88 PRO A CA 1
ATOM 660 C C . PRO A 1 88 ? -57.011 15.455 79.925 1.00 60.50 88 PRO A C 1
ATOM 662 O O . PRO A 1 88 ? -58.228 15.615 80.035 1.00 60.50 88 PRO A O 1
ATOM 665 N N . SER A 1 89 ? -56.267 15.129 80.979 1.00 47.28 89 SER A N 1
ATOM 666 C CA . SER A 1 89 ? -56.810 15.132 82.342 1.00 47.28 89 SER A CA 1
ATOM 667 C C . SER A 1 89 ? -55.713 15.451 83.350 1.00 47.28 89 SER A C 1
ATOM 669 O O . SER A 1 89 ? -54.812 14.649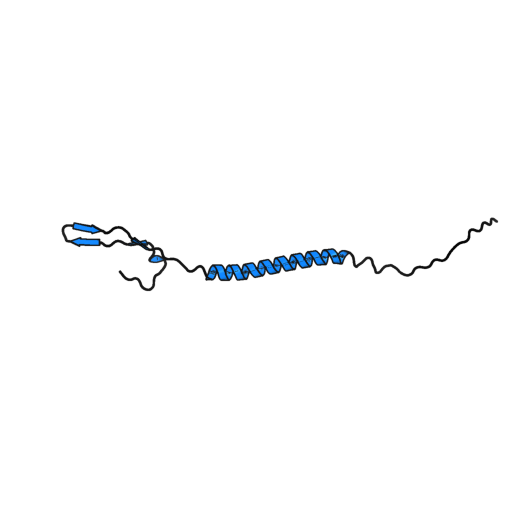 83.587 1.00 47.28 89 SER A O 1
ATOM 671 N N . ASP A 1 90 ? -55.810 16.660 83.898 1.00 51.03 90 ASP A N 1
ATOM 672 C CA . ASP A 1 90 ? -55.145 17.114 85.114 1.00 51.03 90 ASP A CA 1
ATOM 673 C C . ASP A 1 90 ? -55.469 16.194 86.300 1.00 51.03 90 ASP A C 1
ATOM 675 O O . ASP A 1 90 ? -56.622 15.795 86.458 1.00 51.03 90 ASP A O 1
ATOM 679 N N . SER A 1 91 ? -54.502 15.969 87.194 1.00 45.41 91 SER A N 1
ATOM 680 C CA . SER A 1 91 ? -54.742 16.011 88.647 1.00 45.41 91 SER A CA 1
ATOM 681 C C . SER A 1 91 ? -53.453 15.829 89.454 1.00 45.41 91 SER A C 1
ATOM 683 O O . SER A 1 91 ? -52.674 14.908 89.226 1.00 45.41 91 SER A O 1
ATOM 685 N N . SER A 1 92 ? -53.301 16.740 90.408 1.00 54.91 92 SER A N 1
ATOM 686 C CA . SER A 1 92 ? -52.295 16.925 91.456 1.00 54.91 92 SER A CA 1
ATOM 687 C C . SER A 1 92 ? -52.257 15.822 92.538 1.00 54.91 92 SER A C 1
ATOM 689 O O . SER A 1 92 ? -53.120 14.949 92.537 1.00 54.91 92 SER A O 1
ATOM 691 N N . ILE A 1 93 ? -51.360 16.012 93.534 1.00 49.25 93 ILE A N 1
ATOM 692 C CA . ILE A 1 93 ? -51.247 15.362 94.875 1.00 49.25 93 ILE A CA 1
ATOM 693 C C . ILE A 1 93 ? -50.445 14.037 94.877 1.00 49.25 93 ILE A C 1
ATOM 695 O O . ILE A 1 93 ? -50.693 13.179 94.043 1.00 49.25 93 ILE A O 1
ATOM 699 N N . SER A 1 94 ? -49.462 13.776 95.755 1.00 47.62 94 SER A N 1
ATOM 700 C CA . SER A 1 94 ? -48.948 14.438 96.971 1.00 47.62 94 SER A CA 1
ATOM 701 C C . SER A 1 94 ? -47.470 14.105 97.183 1.00 47.62 94 SER A C 1
ATOM 703 O O . SER A 1 94 ? -47.048 13.027 96.711 1.00 47.62 94 SER A O 1
#

Foldseek 3Di:
DDDPPDDQVVFDWDWDWDDDPVDIDIDDIDTDHDDDDCPVVVVVCVVVVVVVVVVVVVVVVVVVVVVVVVPPPPPPPDDDDDDDDDDDDDDDDD